Protein AF-U5CKT1-F1 (afdb_monomer)

Solvent-accessible surface area (backbone atoms only — not comparable to full-atom values): 8428 Å² total; per-residue (Å²): 130,68,81,67,58,72,73,38,87,64,38,63,58,52,51,51,55,51,60,72,75,38,92,85,74,74,79,82,51,71,65,45,54,75,36,63,52,42,52,51,54,52,50,52,53,51,52,53,49,60,62,54,55,75,46,28,89,80,71,39,40,74,48,75,48,84,74,91,66,87,50,29,69,60,48,39,54,50,53,50,54,52,38,61,74,68,34,64,91,28,50,52,33,39,36,27,40,74,50,71,24,45,46,52,19,44,53,53,47,41,71,77,35,78,83,45,45,72,45,65,33,65,69,56,52,51,50,54,54,50,53,57,53,43,66,38,65,73,47,38,55,54,64,75,74,108

Organism: Amborella trichopoda (NCBI:txid13333)

Sequence (146 aa):
IPFDAANSPYFPPMVSAIQRVGPGVKPPMTYELSGPILDEEVEEVKKWIEEYKQSWSRTGITLMSDGTKKDANFYVRLYDQIVEEVRDKHVVQFITDNARACVSAGTKLMDKRKHLVWIPCAAHNIDLMLEEIGEIKIMKETLQEA

Nearest PDB structures (foldseek):
  8rz3-assembly1_A  TM=5.750E-01  e=3.097E-01  Variovorax paradoxus
  8buv-assembly1_B  TM=5.503E-01  e=9.868E-01  Human immunodeficiency virus 1
  2x6n-assembly2_F  TM=6.073E-01  e=1.761E+00  Human spumaretrovirus
  6vka-assembly1_B  TM=5.163E-01  e=2.004E+00  Human immunodeficiency virus 1
  6vlh-assembly1_B  TM=3.787E-01  e=9.868E-01  Human immunodeficiency virus 1

Radius of gyration: 21.7 Å; Cα contacts (8 Å, |Δi|>4): 110; chains: 1; bounding box: 46×34×58 Å

Secondary structure (DSSP, 8-state):
--GGGGG-TTHHHHHHHHHHH-TTPPPPPHHHIIIIIHHHHHHHHHHHHHHHHTTHHHH-EEEEE---SS-HHHHHHHHHHHHHHH-GGGEEEEEE-SSHHHHHHHHHHHHH-TT-EEEE-HHHHHHHHHHHHHTSHHHHHHHHH-

InterPro domains:
  IPR007021 Domain of unknown function DUF659 [PF04937] (69-146)
  IPR012337 Ribonuclease H-like superfamily [SSF53098] (45-135)

Structure (mmCIF, N/CA/C/O backbone):
data_AF-U5CKT1-F1
#
_entry.id   AF-U5CKT1-F1
#
loop_
_atom_site.group_PDB
_atom_site.id
_atom_site.type_symbol
_atom_site.label_atom_id
_atom_site.label_alt_id
_atom_site.label_comp_id
_atom_site.label_asym_id
_atom_site.label_entity_id
_atom_site.label_seq_id
_atom_site.pdbx_PDB_ins_code
_atom_site.Cartn_x
_atom_site.Cartn_y
_atom_site.Cartn_z
_atom_site.occupancy
_atom_site.B_iso_or_equiv
_atom_site.auth_seq_id
_atom_site.auth_comp_id
_atom_site.auth_asym_id
_atom_site.auth_atom_id
_atom_site.pdbx_PDB_model_num
ATOM 1 N N . ILE A 1 1 ? 22.339 -4.447 -5.671 1.00 77.31 1 ILE A N 1
ATOM 2 C CA . ILE A 1 1 ? 21.230 -5.274 -6.195 1.00 77.31 1 ILE A CA 1
ATOM 3 C C . ILE A 1 1 ? 21.300 -6.600 -5.458 1.00 77.31 1 ILE A C 1
ATOM 5 O O . ILE A 1 1 ? 22.393 -7.160 -5.428 1.00 77.31 1 ILE A O 1
ATOM 9 N N . PRO A 1 2 ? 20.219 -7.034 -4.799 1.00 89.25 2 PRO A N 1
ATOM 10 C CA . PRO A 1 2 ? 20.155 -8.343 -4.152 1.00 89.25 2 PRO A CA 1
ATOM 11 C C . PRO A 1 2 ? 20.503 -9.481 -5.132 1.00 89.25 2 PRO A C 1
ATOM 13 O O . PRO A 1 2 ? 20.136 -9.412 -6.304 1.00 89.25 2 PRO A O 1
ATOM 16 N N . PHE A 1 3 ? 21.250 -10.500 -4.692 1.00 91.88 3 PHE A N 1
ATOM 17 C CA . PHE A 1 3 ? 21.692 -11.592 -5.581 1.00 91.88 3 PHE A CA 1
ATOM 18 C C . PHE A 1 3 ? 20.526 -12.432 -6.121 1.00 91.88 3 PHE A C 1
ATOM 20 O O . PHE A 1 3 ? 20.584 -12.944 -7.236 1.00 91.88 3 PHE A O 1
ATOM 27 N N . ASP A 1 4 ? 19.450 -12.533 -5.350 1.00 93.94 4 ASP A N 1
ATOM 28 C CA . ASP A 1 4 ? 18.203 -13.212 -5.697 1.00 93.94 4 ASP A CA 1
ATOM 29 C C . ASP A 1 4 ? 17.394 -12.502 -6.794 1.00 93.94 4 ASP A C 1
ATOM 31 O O . ASP A 1 4 ? 16.479 -13.106 -7.349 1.00 93.94 4 ASP A O 1
ATOM 35 N N . ALA A 1 5 ? 17.764 -11.281 -7.200 1.00 92.06 5 ALA A N 1
ATOM 36 C CA . ALA A 1 5 ? 17.145 -10.604 -8.341 1.00 92.06 5 ALA A CA 1
ATOM 37 C C . ALA A 1 5 ? 17.219 -11.435 -9.641 1.00 92.06 5 ALA A C 1
ATOM 39 O O . ALA A 1 5 ? 16.335 -11.327 -10.491 1.00 92.06 5 ALA A O 1
ATOM 40 N N . ALA A 1 6 ? 18.228 -12.306 -9.782 1.00 93.25 6 ALA A N 1
ATOM 41 C CA . ALA A 1 6 ? 18.352 -13.228 -10.913 1.00 93.25 6 ALA A CA 1
ATOM 42 C C . ALA A 1 6 ? 17.263 -14.322 -10.943 1.00 93.25 6 ALA A C 1
ATOM 44 O O . ALA A 1 6 ? 16.999 -14.886 -12.003 1.00 93.25 6 ALA A O 1
ATOM 45 N N . ASN A 1 7 ? 16.608 -14.600 -9.809 1.00 95.38 7 ASN A N 1
ATOM 46 C CA . ASN A 1 7 ? 15.516 -15.575 -9.702 1.00 95.38 7 ASN A CA 1
ATOM 47 C C . ASN A 1 7 ? 14.151 -14.982 -10.084 1.00 95.38 7 ASN A C 1
ATOM 49 O O . ASN A 1 7 ? 13.145 -15.691 -10.077 1.00 95.38 7 ASN A O 1
ATOM 53 N N . SER A 1 8 ? 14.091 -13.685 -10.396 1.00 95.62 8 SER A N 1
ATOM 54 C CA . SER A 1 8 ? 12.857 -13.025 -10.809 1.00 95.62 8 SER A CA 1
ATOM 55 C C . SER A 1 8 ? 12.283 -13.670 -12.081 1.00 95.62 8 SER A C 1
ATOM 57 O O . SER A 1 8 ? 13.028 -13.869 -13.046 1.00 95.62 8 SER A O 1
ATOM 59 N N . PRO A 1 9 ? 10.960 -13.916 -12.160 1.00 96.50 9 PRO A N 1
ATOM 60 C CA . PRO A 1 9 ? 10.325 -14.407 -13.387 1.00 96.50 9 PRO A CA 1
ATOM 61 C C . PRO A 1 9 ? 10.485 -13.432 -14.566 1.00 96.50 9 PRO A C 1
ATOM 63 O O . PRO A 1 9 ? 10.371 -13.836 -15.721 1.00 96.50 9 PRO A O 1
ATOM 66 N N . TYR A 1 10 ? 10.800 -12.162 -14.289 1.00 94.38 10 TYR A N 1
ATOM 67 C CA . TYR A 1 10 ? 11.043 -11.126 -15.293 1.00 94.38 10 TYR A CA 1
ATOM 68 C C . TYR A 1 10 ? 12.481 -11.129 -15.837 1.00 94.38 10 TYR A C 1
ATOM 70 O O . TYR A 1 10 ? 12.735 -10.567 -16.904 1.00 94.38 10 TYR A O 1
ATOM 78 N N . PHE A 1 11 ? 13.429 -11.785 -15.154 1.00 94.25 11 PHE A N 1
ATOM 79 C CA . PHE A 1 11 ? 14.839 -11.779 -15.550 1.00 94.25 11 PHE A CA 1
ATOM 80 C C . PHE A 1 11 ? 15.101 -12.539 -16.869 1.00 94.25 11 PHE A C 1
ATOM 82 O O . PHE A 1 11 ? 15.713 -11.952 -17.766 1.00 94.25 11 PHE A O 1
ATOM 89 N N . PRO A 1 12 ? 14.605 -13.779 -17.091 1.00 95.88 12 PRO A N 1
ATOM 90 C CA . PRO A 1 12 ? 14.800 -14.466 -18.373 1.00 95.88 12 PRO A CA 1
ATOM 91 C C . PRO A 1 12 ? 14.161 -13.757 -19.587 1.00 95.88 12 PRO A C 1
ATOM 93 O O . PRO A 1 12 ? 14.830 -13.664 -20.624 1.00 95.88 12 PRO A O 1
ATOM 96 N N . PRO A 1 13 ? 12.927 -13.206 -19.506 1.00 96.19 13 PRO A N 1
ATOM 97 C CA . PRO A 1 13 ? 12.366 -12.371 -20.571 1.00 96.19 13 PRO A CA 1
ATOM 98 C C . PRO A 1 13 ? 13.222 -11.141 -20.888 1.00 96.19 13 PRO A C 1
ATOM 100 O O . PRO A 1 13 ? 13.473 -10.863 -22.060 1.00 96.19 13 PRO A O 1
ATOM 103 N N . MET A 1 14 ? 13.729 -10.446 -19.864 1.00 94.50 14 MET A N 1
ATOM 104 C CA . MET A 1 14 ? 14.627 -9.302 -20.037 1.00 94.50 14 MET A CA 1
ATOM 105 C C . MET A 1 14 ? 15.914 -9.706 -20.774 1.00 94.50 14 MET A C 1
ATOM 107 O O . MET A 1 14 ? 16.292 -9.063 -21.753 1.00 94.50 14 MET A O 1
ATOM 111 N N . VAL A 1 15 ? 16.565 -10.801 -20.362 1.00 94.00 15 VAL A N 1
ATOM 112 C CA . VAL A 1 15 ? 17.773 -11.316 -21.036 1.00 94.00 15 VAL A CA 1
ATOM 113 C C . VAL A 1 15 ? 17.473 -11.694 -22.488 1.00 94.00 15 VAL A C 1
ATOM 115 O O . VAL A 1 15 ? 18.236 -11.330 -23.383 1.00 94.00 15 VAL A O 1
ATOM 118 N N . SER A 1 16 ? 16.342 -12.356 -22.743 1.00 94.62 16 SER A N 1
ATOM 119 C CA . SER A 1 16 ? 15.913 -12.730 -24.098 1.00 94.62 16 SER A CA 1
ATOM 120 C C . SER A 1 16 ? 15.678 -11.500 -24.981 1.00 94.62 16 SER A C 1
ATOM 122 O O . SER A 1 16 ? 16.054 -11.492 -26.154 1.00 94.62 16 SER A O 1
ATOM 124 N N . ALA A 1 17 ? 15.096 -10.434 -24.422 1.00 93.81 17 ALA A N 1
ATOM 125 C CA . ALA A 1 17 ? 14.900 -9.172 -25.125 1.00 93.81 17 ALA A CA 1
ATOM 126 C C . ALA A 1 17 ? 16.241 -8.518 -25.497 1.00 93.81 17 ALA A C 1
ATOM 128 O O . ALA A 1 17 ? 16.410 -8.109 -26.645 1.00 93.81 17 ALA A O 1
ATOM 129 N N . ILE A 1 18 ? 17.214 -8.495 -24.578 1.00 93.44 18 ILE A N 1
ATOM 130 C CA . ILE A 1 18 ? 18.569 -7.977 -24.835 1.00 93.44 18 ILE A CA 1
ATOM 131 C C . ILE A 1 18 ? 19.265 -8.801 -25.928 1.00 93.44 18 ILE A C 1
ATOM 133 O O . ILE A 1 18 ? 19.797 -8.238 -26.886 1.00 93.44 18 ILE A O 1
ATOM 137 N N . GLN A 1 19 ? 19.218 -10.135 -25.828 1.00 93.62 19 GLN A N 1
ATOM 138 C CA . GLN A 1 19 ? 19.816 -11.043 -26.813 1.00 93.62 19 GLN A CA 1
ATOM 139 C C . GLN A 1 19 ? 19.228 -10.852 -28.215 1.00 93.62 19 GLN A C 1
ATOM 141 O O . GLN A 1 19 ? 19.969 -10.891 -29.195 1.00 93.62 19 GLN A O 1
ATOM 146 N N . ARG A 1 20 ? 17.914 -10.614 -28.315 1.00 94.62 20 ARG A N 1
ATOM 147 C CA . ARG A 1 20 ? 17.223 -10.394 -29.593 1.00 94.62 20 ARG A CA 1
ATOM 148 C C . ARG A 1 20 ? 17.661 -9.109 -30.299 1.00 94.62 20 ARG A C 1
ATOM 150 O O . ARG A 1 20 ? 17.675 -9.086 -31.524 1.00 94.62 20 ARG A O 1
ATOM 157 N N . VAL A 1 21 ? 17.988 -8.051 -29.555 1.00 93.69 21 VAL A N 1
ATOM 158 C CA . VAL A 1 21 ? 18.470 -6.788 -30.145 1.00 93.69 21 VAL A CA 1
ATOM 159 C C . VAL A 1 21 ? 19.943 -6.897 -30.556 1.00 93.69 21 VAL A C 1
ATOM 161 O O . VAL A 1 21 ? 20.336 -6.337 -31.577 1.00 93.69 21 VAL A O 1
ATOM 164 N N . GLY A 1 22 ? 20.739 -7.674 -29.815 1.00 91.88 22 GLY A N 1
ATOM 165 C CA . GLY A 1 22 ? 22.115 -8.017 -30.174 1.00 91.88 22 GLY A CA 1
ATOM 166 C C . GLY A 1 22 ? 23.189 -7.117 -29.543 1.00 91.88 22 GLY A C 1
ATOM 167 O O . GLY A 1 22 ? 22.921 -6.366 -28.603 1.00 91.88 22 GLY A O 1
ATOM 168 N N . PRO A 1 23 ? 24.449 -7.215 -30.005 1.00 91.25 23 PRO A N 1
ATOM 169 C CA . PRO A 1 23 ? 25.564 -6.457 -29.441 1.00 91.25 23 PRO A CA 1
ATOM 170 C C . PRO A 1 23 ? 25.387 -4.940 -29.598 1.00 91.25 23 PRO A C 1
ATOM 172 O O . PRO A 1 23 ? 25.028 -4.458 -30.668 1.00 91.25 23 PRO A O 1
ATOM 175 N N . GLY A 1 24 ? 25.700 -4.179 -28.545 1.00 88.19 24 GLY A N 1
ATOM 176 C CA . GLY A 1 24 ? 25.642 -2.710 -28.561 1.00 88.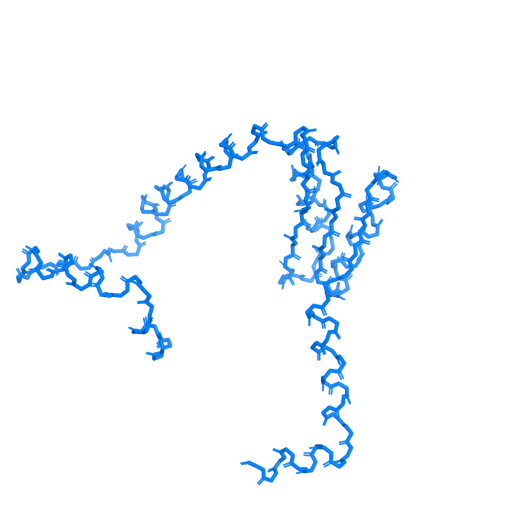19 24 GLY A CA 1
ATOM 177 C C . GLY A 1 24 ? 24.355 -2.096 -28.000 1.00 88.19 24 GLY A C 1
ATOM 178 O O . GLY A 1 24 ? 24.224 -0.871 -28.021 1.00 88.19 24 GLY A O 1
ATOM 179 N N . VAL A 1 25 ? 23.436 -2.909 -27.461 1.00 90.69 25 VAL A N 1
ATOM 180 C CA . VAL A 1 25 ? 22.299 -2.421 -26.660 1.00 90.69 25 VAL A CA 1
ATOM 181 C C . VAL A 1 25 ? 22.814 -1.544 -25.526 1.00 90.69 25 VAL A C 1
ATOM 183 O O . VAL A 1 25 ? 23.671 -1.957 -24.742 1.00 90.69 25 VAL A O 1
ATOM 186 N N . LYS A 1 26 ? 22.275 -0.330 -25.434 1.00 90.25 26 LYS A N 1
ATOM 187 C CA . LYS A 1 26 ? 22.539 0.573 -24.317 1.00 90.25 26 LYS A CA 1
ATOM 188 C C . LYS A 1 26 ? 21.466 0.361 -23.249 1.00 90.25 26 LYS A C 1
ATOM 190 O O . LYS A 1 26 ? 20.295 0.252 -23.610 1.00 90.25 26 LYS A O 1
ATOM 195 N N . PRO A 1 27 ? 21.835 0.288 -21.962 1.00 90.06 27 PRO A N 1
ATOM 196 C CA . PRO A 1 27 ? 20.843 0.280 -20.899 1.00 90.06 27 PRO A CA 1
ATOM 197 C C . PRO A 1 27 ? 20.083 1.618 -20.879 1.00 90.06 27 PRO A C 1
ATOM 199 O O . PRO A 1 27 ? 20.658 2.637 -21.281 1.00 90.06 27 PRO A O 1
ATOM 202 N N . PRO A 1 28 ? 18.836 1.634 -20.378 1.00 91.19 28 PRO A N 1
ATOM 203 C CA . PRO A 1 28 ? 18.108 2.873 -20.151 1.00 91.19 28 PRO A CA 1
ATOM 204 C C . PRO A 1 28 ? 18.873 3.808 -19.210 1.00 91.19 28 PRO A C 1
ATOM 206 O O . PRO A 1 28 ? 19.522 3.372 -18.254 1.00 91.19 28 PRO A O 1
ATOM 209 N N . MET A 1 29 ? 18.770 5.107 -19.458 1.00 95.25 29 MET A N 1
ATOM 210 C CA . MET A 1 29 ? 19.248 6.141 -18.550 1.00 95.25 29 MET A CA 1
ATOM 211 C C . MET A 1 29 ? 18.316 6.276 -17.344 1.00 95.25 29 MET A C 1
ATOM 213 O O . MET A 1 29 ? 17.124 5.985 -17.421 1.00 95.25 29 MET A O 1
ATOM 217 N N . THR A 1 30 ? 18.829 6.821 -16.237 1.00 93.50 30 THR A N 1
ATOM 218 C CA . THR A 1 30 ? 18.014 7.114 -15.045 1.00 93.50 30 THR A CA 1
ATOM 219 C C . THR A 1 30 ? 16.778 7.942 -15.391 1.00 93.50 30 THR A C 1
ATOM 221 O O . THR A 1 30 ? 15.697 7.629 -14.914 1.00 93.50 30 THR A O 1
ATOM 224 N N . TYR A 1 31 ? 16.927 8.955 -16.254 1.00 94.88 31 TYR A N 1
ATOM 225 C CA . TYR A 1 31 ? 15.809 9.779 -16.717 1.00 94.88 31 TYR A CA 1
ATOM 226 C C . TYR A 1 31 ? 14.724 8.953 -17.416 1.00 94.88 31 TYR A C 1
ATOM 228 O O . TYR A 1 31 ? 13.549 9.180 -17.164 1.00 94.88 31 TYR A O 1
ATOM 236 N N . GLU A 1 32 ? 15.112 7.990 -18.257 1.00 94.69 32 GLU A N 1
ATOM 237 C CA . GLU A 1 32 ? 14.166 7.133 -18.976 1.00 94.69 32 GLU A CA 1
ATOM 238 C C . GLU A 1 32 ? 13.404 6.231 -18.000 1.00 94.69 32 GLU A C 1
ATOM 240 O O . GLU A 1 32 ? 12.187 6.116 -18.100 1.00 94.69 32 GLU A O 1
ATOM 245 N N . LEU A 1 33 ? 14.103 5.669 -17.006 1.00 93.56 33 LEU A N 1
ATOM 246 C CA . LEU A 1 33 ? 13.496 4.831 -15.968 1.00 93.56 33 LEU A CA 1
ATOM 247 C C . LEU A 1 33 ? 12.544 5.610 -15.058 1.00 93.56 33 LEU A C 1
ATOM 249 O O . LEU A 1 33 ? 11.460 5.128 -14.762 1.00 93.56 33 LEU A O 1
ATOM 253 N N . SER A 1 34 ? 12.945 6.793 -14.585 1.00 93.00 34 SER A N 1
ATOM 254 C CA . SER A 1 34 ? 12.155 7.584 -13.631 1.00 93.00 34 SER A CA 1
ATOM 255 C C . SER A 1 34 ? 11.127 8.509 -14.285 1.00 93.00 34 SER A C 1
ATOM 257 O O . SER A 1 34 ? 10.411 9.202 -13.569 1.00 93.00 34 SER A O 1
ATOM 259 N N . GLY A 1 35 ? 11.137 8.606 -15.613 1.00 95.50 35 GLY A N 1
ATOM 260 C CA . GLY A 1 35 ? 10.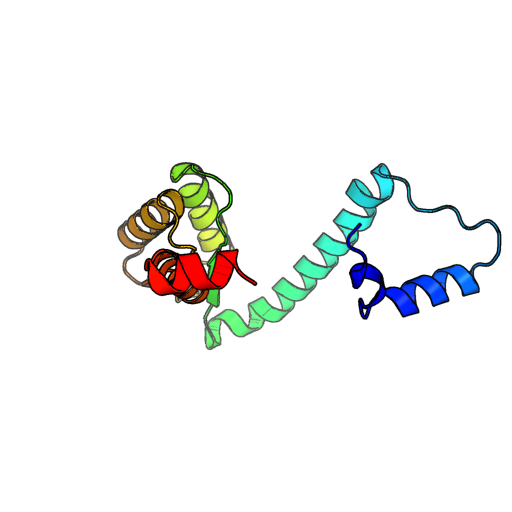233 9.440 -16.396 1.00 95.50 35 GLY A CA 1
ATOM 261 C C . GLY A 1 35 ? 9.347 8.565 -17.275 1.00 95.50 35 GLY A C 1
ATOM 262 O O . GLY A 1 35 ? 8.448 7.923 -16.743 1.00 95.50 35 GLY A O 1
ATOM 263 N N . PRO A 1 36 ? 9.616 8.480 -18.590 1.00 96.38 36 PRO A N 1
ATOM 264 C CA . PRO A 1 36 ? 8.707 7.852 -19.545 1.00 96.38 36 PRO A CA 1
ATOM 265 C C . PRO A 1 36 ? 8.361 6.396 -19.213 1.00 96.38 36 PRO A C 1
ATOM 267 O O . PRO A 1 36 ? 7.194 6.039 -19.286 1.00 96.38 36 PRO A O 1
ATOM 270 N N . ILE A 1 37 ? 9.327 5.570 -18.789 1.00 94.62 37 ILE A N 1
ATOM 271 C CA . ILE A 1 37 ? 9.045 4.162 -18.455 1.00 94.62 37 ILE A CA 1
ATOM 272 C C . ILE A 1 37 ? 8.139 4.075 -17.221 1.00 94.62 37 ILE A C 1
ATOM 274 O O . ILE A 1 37 ? 7.180 3.313 -17.211 1.00 94.62 37 ILE A O 1
ATOM 278 N N . LEU A 1 38 ? 8.404 4.873 -16.183 1.00 95.81 38 LEU A N 1
ATOM 279 C CA . LEU A 1 38 ? 7.540 4.907 -15.002 1.00 95.81 38 LEU A CA 1
ATOM 280 C C . LEU A 1 38 ? 6.138 5.433 -15.339 1.00 95.81 38 LEU A C 1
ATOM 282 O O . LEU A 1 38 ? 5.156 4.917 -14.811 1.00 95.81 38 LEU A O 1
ATOM 286 N N . ASP A 1 39 ? 6.039 6.440 -16.205 1.00 96.69 39 ASP A N 1
ATOM 287 C CA . ASP A 1 39 ? 4.759 6.994 -16.644 1.00 96.69 39 ASP A CA 1
ATOM 288 C C . ASP A 1 39 ? 3.925 5.948 -17.404 1.00 96.69 39 ASP A C 1
ATOM 290 O O . ASP A 1 39 ? 2.724 5.835 -17.148 1.00 96.69 39 ASP A O 1
ATOM 294 N N . GLU A 1 40 ? 4.558 5.143 -18.266 1.00 96.62 40 GLU A N 1
ATOM 295 C CA . GLU A 1 40 ? 3.922 4.019 -18.969 1.00 96.62 40 GLU A CA 1
ATOM 296 C C . GLU A 1 40 ? 3.384 2.965 -17.985 1.00 96.62 40 GLU A C 1
ATOM 298 O O . GLU A 1 40 ? 2.213 2.588 -18.063 1.00 96.62 40 GLU A O 1
ATOM 303 N N . GLU A 1 41 ? 4.186 2.550 -17.000 1.00 96.06 41 GLU A N 1
ATOM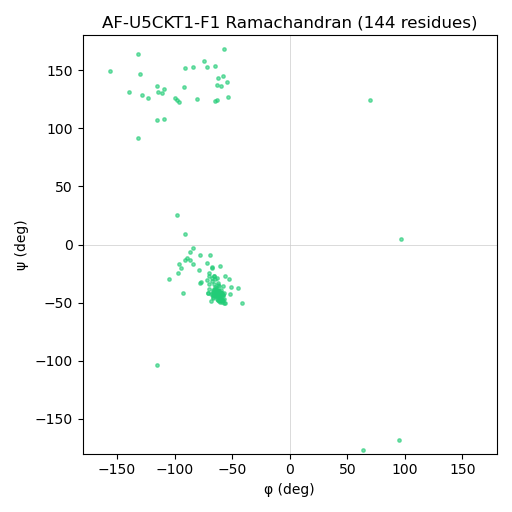 304 C CA . GLU A 1 41 ? 3.762 1.600 -15.958 1.00 96.06 41 GLU A CA 1
ATOM 305 C C . GLU A 1 41 ? 2.599 2.161 -15.117 1.00 96.06 41 GLU A C 1
ATOM 307 O O . GLU A 1 41 ? 1.640 1.458 -14.788 1.00 96.06 41 GLU A O 1
ATOM 312 N N . VAL A 1 42 ? 2.637 3.458 -14.788 1.00 95.94 42 VAL A N 1
ATOM 313 C CA . VAL A 1 42 ? 1.548 4.140 -14.071 1.00 95.94 42 VAL A CA 1
ATOM 314 C C . VAL A 1 42 ? 0.268 4.163 -14.908 1.00 95.94 42 VAL A C 1
ATOM 316 O O . VAL A 1 42 ? -0.825 3.999 -14.357 1.00 95.94 42 VAL A O 1
ATOM 319 N N . GLU A 1 43 ? 0.366 4.383 -16.218 1.00 96.75 43 GLU A N 1
ATOM 320 C CA . GLU A 1 43 ? -0.783 4.358 -17.123 1.00 96.75 43 GLU A CA 1
ATOM 321 C C . GLU A 1 43 ? -1.381 2.951 -17.247 1.00 96.75 43 GLU A C 1
ATOM 323 O O . GLU A 1 43 ? -2.606 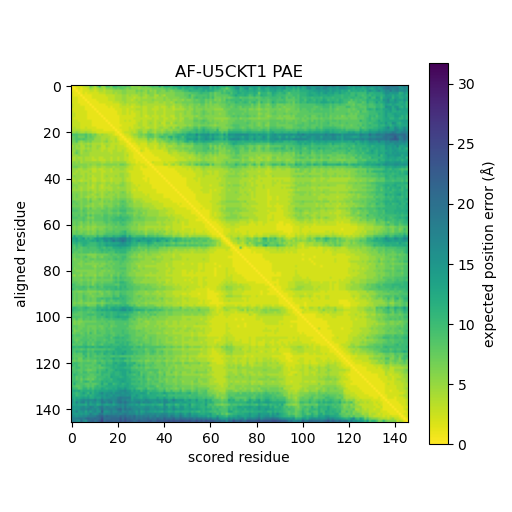2.798 -17.169 1.00 96.75 43 GLU A O 1
ATOM 328 N N . GLU A 1 44 ? -0.544 1.915 -17.334 1.00 96.38 44 GLU A N 1
ATOM 329 C CA . GLU A 1 44 ? -1.006 0.529 -17.334 1.00 96.38 44 GLU A CA 1
ATOM 330 C C . GLU A 1 44 ? -1.751 0.194 -16.035 1.00 96.38 44 GLU A C 1
ATOM 332 O O . GLU A 1 44 ? -2.895 -0.268 -16.076 1.00 96.38 44 GLU A O 1
ATOM 337 N N . VAL A 1 45 ? -1.175 0.507 -14.872 1.00 95.75 45 VAL A N 1
ATOM 338 C CA . VAL A 1 45 ? -1.827 0.258 -13.576 1.00 95.75 45 VAL A CA 1
ATOM 339 C C . VAL A 1 45 ? -3.154 1.013 -13.463 1.00 95.75 45 VAL A C 1
ATOM 341 O O . VAL A 1 45 ? -4.145 0.451 -12.989 1.00 95.75 45 VAL A O 1
ATOM 344 N N . LYS A 1 46 ? -3.227 2.264 -13.934 1.00 94.56 46 LYS A N 1
ATOM 345 C CA . LYS A 1 46 ? -4.489 3.025 -13.971 1.00 94.56 46 LYS A CA 1
ATOM 346 C C . LYS A 1 46 ? -5.547 2.320 -14.812 1.00 94.56 46 LYS A C 1
ATOM 348 O O . LYS A 1 46 ? -6.697 2.242 -14.384 1.00 94.56 46 LYS A O 1
ATOM 353 N N . LYS A 1 47 ? -5.173 1.775 -15.971 1.00 95.88 47 LYS A N 1
ATOM 354 C CA . LYS A 1 47 ? -6.095 1.012 -16.818 1.00 95.88 47 LYS A CA 1
ATOM 355 C C . LYS A 1 47 ? -6.633 -0.220 -16.088 1.00 95.88 47 LYS A C 1
ATOM 357 O O . LYS A 1 47 ? -7.844 -0.429 -16.072 1.00 95.88 47 LYS A O 1
ATOM 362 N N . TRP A 1 48 ? -5.762 -0.980 -15.427 1.00 94.75 48 TRP A N 1
ATOM 363 C CA . TRP A 1 48 ? -6.175 -2.122 -14.607 1.00 94.75 48 TRP A CA 1
ATOM 364 C C . TRP A 1 48 ? -7.152 -1.697 -13.501 1.00 94.75 48 TRP A C 1
ATOM 366 O O . TRP A 1 48 ? -8.181 -2.340 -13.300 1.00 94.75 48 TRP A O 1
ATOM 376 N N . ILE A 1 49 ? -6.890 -0.581 -12.812 1.00 91.94 49 ILE A N 1
ATOM 377 C CA . ILE A 1 49 ? -7.794 -0.041 -11.785 1.00 91.94 49 ILE A CA 1
ATOM 378 C C . ILE A 1 49 ? -9.187 0.261 -12.361 1.00 91.94 49 ILE A C 1
ATOM 380 O O . ILE A 1 49 ? -10.184 -0.079 -11.724 1.00 91.94 49 ILE A O 1
ATOM 384 N N . GLU A 1 50 ? -9.286 0.858 -13.553 1.00 93.06 50 GLU A N 1
ATOM 385 C CA . GLU A 1 50 ? -10.577 1.120 -14.213 1.00 93.06 50 GLU A CA 1
ATOM 386 C C . GLU A 1 50 ? -11.360 -0.161 -14.541 1.00 93.06 50 GLU A C 1
ATOM 388 O O . GLU A 1 50 ? -12.590 -0.183 -14.453 1.00 93.06 50 GLU A O 1
ATOM 393 N N . GLU A 1 51 ? -10.674 -1.256 -14.861 1.00 93.25 51 GLU A N 1
ATOM 394 C CA . GLU A 1 51 ? -11.319 -2.558 -15.053 1.00 93.25 51 GLU A CA 1
ATOM 395 C C . GLU A 1 51 ? -11.898 -3.089 -13.730 1.00 93.25 51 GLU A C 1
ATOM 397 O O . GLU A 1 51 ? -13.073 -3.465 -13.671 1.00 93.25 51 GLU A O 1
ATOM 402 N N . TYR A 1 52 ? -11.138 -3.018 -12.630 1.00 90.62 52 TYR A N 1
ATOM 403 C CA . TYR A 1 52 ? -11.619 -3.427 -11.302 1.00 90.62 52 TYR A CA 1
ATOM 404 C C . TYR A 1 52 ? -12.718 -2.520 -10.744 1.00 90.62 52 TYR A C 1
ATOM 406 O O . TYR A 1 52 ? -13.587 -2.997 -10.009 1.00 90.62 52 TYR A O 1
ATOM 414 N N . LYS A 1 53 ? -12.740 -1.234 -11.116 1.00 92.88 53 LYS A N 1
ATOM 415 C CA . LYS A 1 53 ? -13.783 -0.277 -10.705 1.00 92.88 53 LYS A CA 1
ATOM 416 C C . LYS A 1 53 ? -15.196 -0.766 -11.003 1.00 92.88 53 LYS A C 1
ATOM 418 O O . LYS A 1 53 ? -16.130 -0.459 -10.259 1.00 92.88 53 LYS A O 1
ATOM 423 N N . GLN A 1 54 ? -15.357 -1.579 -12.043 1.00 91.81 54 GLN A N 1
ATOM 424 C CA . GLN A 1 54 ? -16.644 -2.143 -12.441 1.00 91.81 54 GLN A CA 1
ATOM 425 C C . GLN A 1 54 ? -17.219 -3.114 -11.397 1.00 91.81 54 GLN A C 1
ATOM 427 O O . GLN A 1 54 ? -18.439 -3.250 -11.298 1.00 91.81 54 GLN A O 1
ATOM 432 N N . SER A 1 55 ? -16.378 -3.767 -10.585 1.00 93.56 55 SER A N 1
ATOM 433 C CA . SER A 1 55 ? -16.833 -4.726 -9.570 1.00 93.56 55 SER A CA 1
ATOM 434 C C . SER A 1 55 ? -17.101 -4.104 -8.200 1.00 93.56 55 SER A C 1
ATOM 436 O O . SER A 1 55 ? -17.728 -4.752 -7.359 1.00 93.56 55 SER A O 1
ATOM 438 N N . TRP A 1 56 ? -16.664 -2.864 -7.966 1.00 94.06 56 TRP A N 1
ATOM 439 C CA . TRP A 1 56 ? -16.664 -2.217 -6.649 1.00 94.06 56 TRP A CA 1
ATOM 440 C C . TRP A 1 56 ? -18.045 -2.131 -5.996 1.00 94.06 56 TRP A C 1
ATOM 442 O O . TRP A 1 56 ? -18.165 -2.300 -4.787 1.00 94.06 56 TRP A O 1
ATOM 452 N N . SER A 1 57 ? -19.102 -1.925 -6.785 1.00 92.12 57 SER A N 1
ATOM 453 C CA . SER A 1 57 ? -20.482 -1.875 -6.280 1.00 92.12 57 SER A CA 1
ATOM 454 C C . SER A 1 57 ? -20.969 -3.214 -5.720 1.00 92.12 57 SER A C 1
ATOM 456 O O . SER A 1 57 ? -21.837 -3.232 -4.851 1.00 92.12 57 SER A O 1
ATOM 458 N N . ARG A 1 58 ? -20.418 -4.328 -6.216 1.00 94.50 58 ARG A N 1
ATOM 459 C CA . ARG A 1 58 ? -20.783 -5.686 -5.809 1.00 94.50 58 ARG A CA 1
ATOM 460 C C . ARG A 1 58 ? -19.893 -6.206 -4.687 1.00 94.50 58 ARG A C 1
ATOM 462 O O . ARG A 1 58 ? -20.390 -6.887 -3.799 1.00 94.50 58 ARG A O 1
ATOM 469 N N . THR A 1 59 ? -18.588 -5.955 -4.766 1.00 93.94 59 THR A N 1
ATOM 470 C CA . THR A 1 59 ? -17.604 -6.562 -3.857 1.00 93.94 59 THR A CA 1
ATOM 471 C C . THR A 1 59 ? -17.232 -5.665 -2.686 1.00 93.94 59 THR A C 1
ATOM 473 O O . THR A 1 59 ? -16.777 -6.169 -1.665 1.00 93.94 59 THR A O 1
ATOM 476 N N . GLY A 1 60 ? -17.384 -4.347 -2.836 1.00 94.00 60 GLY A N 1
ATOM 477 C CA . GLY A 1 60 ? -16.683 -3.394 -1.986 1.00 94.00 60 GLY A CA 1
ATOM 478 C C . GLY A 1 60 ? -15.163 -3.476 -2.168 1.00 94.00 60 GLY A C 1
ATOM 479 O O . GLY A 1 60 ? -14.659 -4.208 -3.030 1.00 94.00 60 GLY A O 1
ATOM 480 N N . ILE A 1 61 ? -14.441 -2.678 -1.380 1.00 94.56 61 ILE A N 1
ATOM 481 C CA . ILE A 1 61 ? -12.982 -2.536 -1.435 1.00 94.56 61 ILE A CA 1
ATOM 482 C C . ILE A 1 61 ? -12.418 -2.459 -0.022 1.00 94.56 61 ILE A C 1
ATOM 484 O O . ILE A 1 61 ? -12.860 -1.648 0.800 1.00 94.56 61 ILE A O 1
ATOM 488 N N . THR A 1 62 ? -11.390 -3.262 0.222 1.00 94.75 62 THR A N 1
ATOM 489 C CA . THR A 1 62 ? -10.526 -3.131 1.392 1.00 94.75 62 THR A CA 1
ATOM 490 C C . THR A 1 62 ? -9.276 -2.368 0.988 1.00 94.75 62 THR A C 1
ATOM 492 O O . THR A 1 62 ? -8.578 -2.761 0.055 1.00 94.75 62 THR A O 1
ATOM 495 N N . LEU A 1 63 ? -8.991 -1.277 1.690 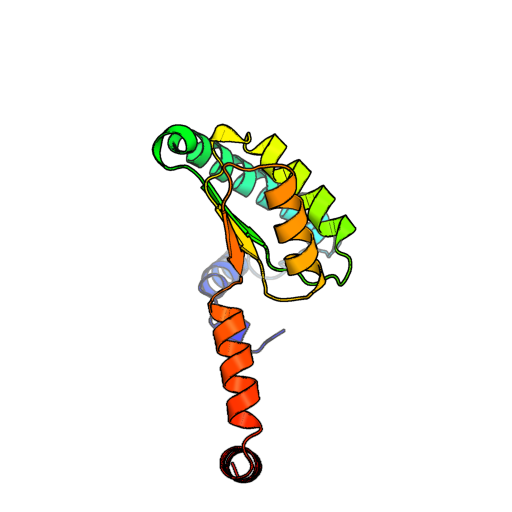1.00 94.19 63 LEU A N 1
ATOM 496 C CA . LEU A 1 63 ? -7.798 -0.471 1.471 1.00 94.19 63 LEU A CA 1
ATOM 497 C C . LEU A 1 63 ? -6.722 -0.899 2.463 1.00 94.19 63 LEU A C 1
ATOM 499 O O . LEU A 1 63 ? -6.944 -0.877 3.672 1.00 94.19 63 LEU A O 1
ATOM 503 N N . MET A 1 64 ? -5.564 -1.305 1.949 1.00 94.25 64 MET A N 1
ATOM 504 C CA . MET A 1 64 ? -4.409 -1.679 2.762 1.00 94.25 64 MET A CA 1
ATOM 505 C C . MET A 1 64 ? -3.311 -0.635 2.585 1.00 94.25 64 MET A C 1
ATOM 507 O O . MET A 1 64 ? -2.978 -0.288 1.454 1.00 94.25 64 MET A O 1
ATOM 511 N N . SER A 1 65 ? -2.755 -0.139 3.687 1.00 90.94 65 SER A N 1
ATOM 512 C CA . SER A 1 65 ? -1.656 0.826 3.663 1.00 90.94 65 SER A CA 1
ATOM 513 C C . SER A 1 65 ? -0.508 0.360 4.544 1.00 90.94 65 SER A 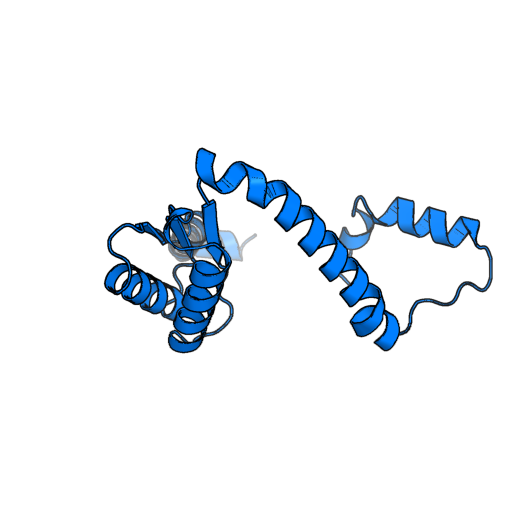C 1
ATOM 515 O O . SER A 1 65 ? -0.703 0.081 5.726 1.00 90.94 65 SER A O 1
ATOM 517 N N . ASP A 1 66 ? 0.689 0.354 3.968 1.00 87.19 66 ASP A N 1
ATOM 518 C CA . ASP A 1 66 ? 1.942 0.183 4.696 1.00 87.19 66 ASP A CA 1
ATOM 519 C C . ASP A 1 66 ? 2.595 1.553 4.925 1.00 87.19 66 ASP A C 1
ATOM 521 O O . ASP A 1 66 ? 2.735 2.370 4.007 1.00 87.19 66 ASP A O 1
ATOM 525 N N . GLY A 1 67 ? 2.909 1.852 6.176 1.00 84.38 67 GLY A N 1
ATOM 526 C CA . GLY A 1 67 ? 3.286 3.164 6.654 1.00 84.38 67 GLY A CA 1
ATOM 527 C C . GLY A 1 67 ? 4.759 3.252 7.025 1.00 84.38 67 GLY A C 1
ATOM 528 O O . GLY A 1 67 ? 5.206 2.815 8.079 1.00 84.38 67 GLY A O 1
ATOM 529 N N . THR A 1 68 ? 5.522 3.961 6.199 1.00 82.69 68 THR A N 1
ATOM 530 C CA . THR A 1 68 ? 6.965 4.180 6.404 1.00 82.69 68 THR A CA 1
ATOM 531 C C . THR A 1 68 ? 7.296 5.491 7.128 1.00 82.69 68 THR A C 1
ATOM 533 O O . THR A 1 68 ? 8.373 5.659 7.703 1.00 82.69 68 THR A O 1
ATOM 536 N N . LYS A 1 69 ? 6.371 6.455 7.121 1.00 86.69 69 LYS A N 1
ATOM 537 C CA . LYS A 1 69 ? 6.499 7.762 7.782 1.00 86.69 69 LYS A CA 1
ATOM 538 C C . LYS A 1 69 ? 5.961 7.737 9.209 1.00 86.69 69 LYS A C 1
ATOM 540 O O . LYS A 1 69 ? 5.004 7.039 9.523 1.00 86.69 69 LYS A O 1
ATOM 545 N N . LYS A 1 70 ? 6.513 8.606 10.058 1.00 89.00 70 LYS A N 1
ATOM 546 C CA . LYS A 1 70 ? 6.085 8.806 11.455 1.00 89.00 70 LYS A CA 1
ATOM 547 C C . LYS A 1 70 ? 5.139 10.008 11.637 1.00 89.00 70 LYS A C 1
ATOM 549 O O . LYS A 1 70 ? 5.090 10.581 12.719 1.00 89.00 70 LYS A O 1
ATOM 554 N N . ASP A 1 71 ? 4.403 10.404 10.594 1.00 92.75 71 ASP A N 1
ATOM 555 C CA . ASP A 1 71 ? 3.465 11.538 10.622 1.00 92.75 71 ASP A CA 1
ATOM 556 C C . ASP A 1 71 ? 2.018 11.064 10.419 1.00 92.75 71 ASP A C 1
ATOM 558 O O . ASP A 1 71 ? 1.609 10.721 9.312 1.00 92.75 71 ASP A O 1
ATOM 562 N N . ALA A 1 72 ? 1.223 11.087 11.491 1.00 92.25 72 ALA A N 1
ATOM 563 C CA . ALA A 1 72 ? -0.188 10.709 11.443 1.00 92.25 72 ALA A CA 1
ATOM 564 C C . ALA A 1 72 ? -1.018 11.625 10.527 1.00 92.25 72 ALA A C 1
ATOM 566 O O . ALA A 1 72 ? -1.945 11.165 9.867 1.00 92.25 72 ALA A O 1
ATOM 567 N N . ASN A 1 73 ? -0.703 12.922 10.461 1.00 93.75 73 ASN A N 1
ATOM 568 C CA . ASN A 1 73 ? -1.482 13.866 9.659 1.00 93.75 73 ASN A CA 1
ATOM 569 C C . ASN A 1 73 ? -1.248 13.657 8.160 1.00 93.75 73 ASN A C 1
ATOM 571 O O . ASN A 1 73 ? -2.160 13.893 7.369 1.00 93.75 73 ASN A O 1
ATOM 575 N N . PHE A 1 74 ? -0.054 13.202 7.768 1.00 94.56 74 PHE A N 1
ATOM 576 C CA . PHE A 1 74 ? 0.206 12.750 6.403 1.00 94.56 74 PHE A CA 1
ATOM 577 C C . PHE A 1 74 ? -0.753 11.622 6.005 1.00 94.56 74 PHE A C 1
ATOM 579 O O . PHE A 1 74 ? -1.430 11.748 4.986 1.00 94.56 74 PHE A O 1
ATOM 586 N N . TYR A 1 75 ? -0.880 10.582 6.835 1.00 95.00 75 TYR A N 1
ATOM 587 C CA . TYR A 1 75 ? -1.772 9.456 6.544 1.00 95.00 75 TYR A CA 1
ATOM 588 C C . TYR A 1 75 ? -3.244 9.835 6.563 1.00 95.00 75 TYR A C 1
ATOM 590 O O . TYR A 1 75 ? -3.977 9.390 5.694 1.00 95.00 75 TYR A O 1
ATOM 598 N N . VAL A 1 76 ? -3.688 10.692 7.488 1.00 94.31 76 VAL A N 1
ATOM 599 C CA . VAL A 1 76 ? -5.087 11.156 7.494 1.00 94.31 76 VAL A CA 1
ATOM 600 C C . VAL A 1 76 ? -5.448 11.811 6.161 1.00 94.31 76 VAL A C 1
ATOM 602 O O . VAL A 1 76 ? -6.473 11.471 5.578 1.00 94.31 76 VAL A O 1
ATOM 605 N N . ARG A 1 77 ? -4.592 12.709 5.651 1.00 95.81 77 ARG A N 1
ATOM 606 C CA . ARG A 1 77 ? -4.820 13.363 4.353 1.00 95.81 77 ARG A CA 1
ATOM 607 C C . ARG A 1 77 ? -4.797 12.362 3.201 1.00 95.81 77 ARG A C 1
ATOM 609 O O . ARG A 1 77 ? -5.657 12.431 2.332 1.00 95.81 77 ARG A O 1
ATOM 616 N N . LEU A 1 78 ? -3.840 11.436 3.213 1.00 94.62 78 LEU A N 1
ATOM 617 C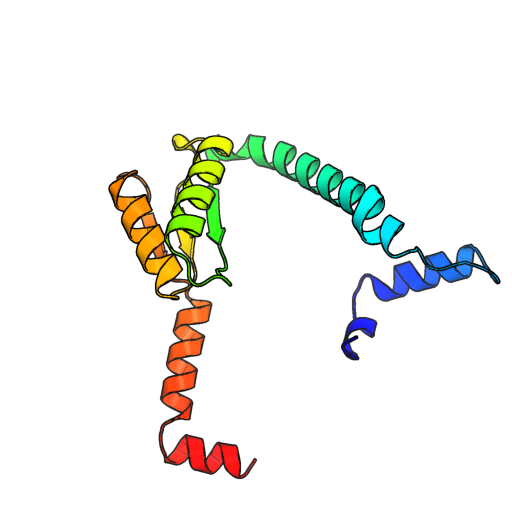 CA . LEU A 1 78 ? -3.723 10.398 2.192 1.00 94.62 78 LEU A CA 1
ATOM 618 C C . LEU A 1 78 ? -4.960 9.489 2.166 1.00 94.62 78 LEU A C 1
ATOM 620 O O . LEU A 1 78 ? -5.545 9.274 1.111 1.00 94.62 78 LEU A O 1
ATOM 624 N N . TYR A 1 79 ? -5.393 8.989 3.323 1.00 94.44 79 TYR A N 1
ATOM 625 C CA . TYR A 1 79 ? -6.565 8.122 3.430 1.00 94.44 79 TYR A CA 1
ATOM 626 C C . TYR A 1 79 ? -7.840 8.859 3.031 1.00 94.44 79 TYR A C 1
ATOM 628 O O . TYR A 1 79 ? -8.689 8.278 2.364 1.00 94.44 79 TYR A O 1
ATOM 636 N N . ASP A 1 80 ? -7.960 10.144 3.374 1.00 94.62 80 ASP A N 1
ATOM 637 C CA . ASP A 1 80 ? -9.068 10.977 2.914 1.00 94.62 80 ASP A CA 1
ATOM 638 C C . ASP A 1 80 ? -9.133 11.055 1.384 1.00 94.62 80 ASP A C 1
ATOM 640 O O . ASP A 1 80 ? -10.189 10.775 0.818 1.00 94.62 80 ASP A O 1
ATOM 644 N N . GLN A 1 81 ? -8.010 11.352 0.726 1.00 95.56 81 GLN A N 1
ATOM 645 C CA . GLN A 1 81 ? -7.935 11.436 -0.736 1.00 95.56 81 GLN A CA 1
ATOM 646 C C . GLN A 1 81 ? -8.289 10.106 -1.410 1.00 95.56 81 GLN A C 1
ATOM 648 O O . GLN A 1 81 ? -9.078 10.083 -2.353 1.00 95.56 81 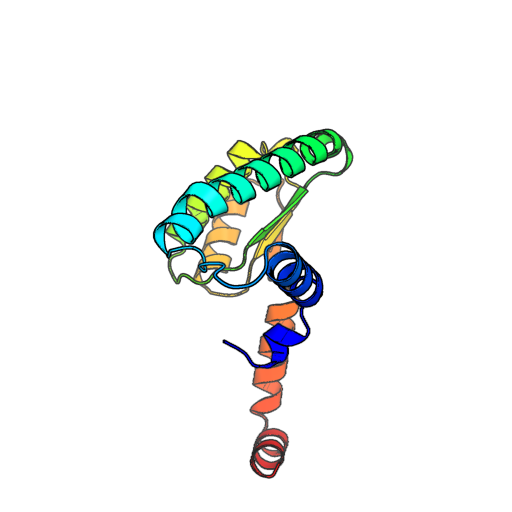GLN A O 1
ATOM 653 N N . ILE A 1 82 ? -7.763 8.988 -0.898 1.00 93.62 82 ILE A N 1
ATOM 654 C CA . ILE A 1 82 ? -8.040 7.657 -1.455 1.00 93.62 82 ILE A CA 1
ATOM 655 C C . ILE A 1 82 ? -9.526 7.307 -1.307 1.00 93.62 82 ILE A C 1
ATOM 657 O O . ILE A 1 82 ? -10.144 6.817 -2.251 1.00 93.62 82 ILE A O 1
ATOM 661 N N . VAL A 1 83 ? -10.134 7.570 -0.144 1.00 93.62 83 VAL A N 1
ATOM 662 C CA . VAL A 1 83 ? -11.565 7.289 0.065 1.00 93.62 83 VAL A CA 1
ATOM 663 C C . VAL A 1 83 ? -12.444 8.157 -0.833 1.00 93.62 83 VAL A C 1
ATOM 665 O O . VAL A 1 83 ? -13.469 7.685 -1.327 1.00 93.62 83 VAL A O 1
ATOM 668 N N . GLU A 1 84 ? -12.063 9.412 -1.065 1.00 93.44 84 GLU A N 1
ATOM 669 C CA . GLU A 1 84 ? -12.766 10.300 -1.994 1.00 93.44 84 GLU A CA 1
ATOM 670 C C . GLU A 1 84 ? -12.693 9.785 -3.438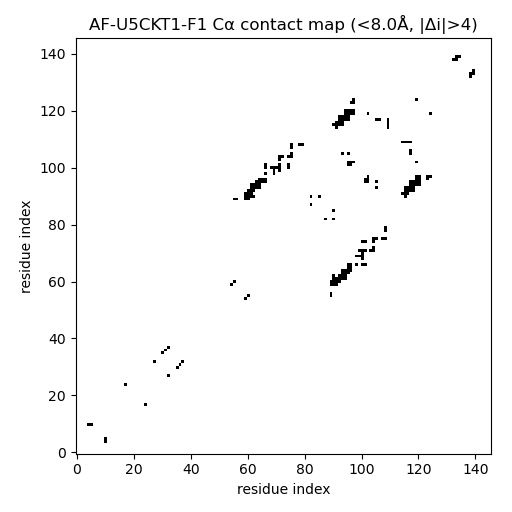 1.00 93.44 84 GLU A C 1
ATOM 672 O O . GLU A 1 84 ? -13.723 9.730 -4.114 1.00 93.44 84 GLU A O 1
ATOM 677 N N . GLU A 1 85 ? -11.521 9.328 -3.885 1.00 91.75 85 GLU A N 1
ATOM 678 C CA . GLU A 1 85 ? -11.328 8.751 -5.221 1.00 91.75 85 GLU A CA 1
ATOM 679 C C . GLU A 1 85 ? -12.146 7.466 -5.418 1.00 91.75 85 GLU A C 1
ATOM 681 O O . GLU A 1 85 ? -12.858 7.299 -6.414 1.00 91.75 85 GLU A O 1
ATOM 686 N N . VAL A 1 86 ? -12.091 6.570 -4.433 1.00 91.75 86 VAL A N 1
ATOM 687 C CA . VAL A 1 86 ? -12.810 5.292 -4.446 1.00 91.75 86 VAL A CA 1
ATOM 688 C C . VAL A 1 86 ? -14.327 5.476 -4.296 1.00 91.75 86 VAL A C 1
ATOM 690 O O . VAL A 1 86 ? -15.133 4.669 -4.780 1.00 91.75 86 VAL A O 1
ATOM 693 N N . ARG A 1 87 ? -14.716 6.602 -3.694 1.00 92.19 87 ARG A N 1
ATOM 694 C CA . ARG A 1 87 ? -16.035 6.924 -3.153 1.00 92.19 87 ARG A CA 1
ATOM 695 C C . ARG A 1 87 ? -16.350 6.098 -1.914 1.00 92.19 87 ARG A C 1
ATOM 697 O O . ARG A 1 87 ? -16.432 4.873 -1.941 1.00 92.19 87 ARG A O 1
ATOM 704 N N . ASP A 1 88 ? -16.664 6.826 -0.857 1.00 91.81 88 ASP A N 1
ATOM 705 C CA . ASP A 1 88 ? -16.935 6.354 0.500 1.00 91.81 88 ASP A CA 1
ATOM 706 C C . ASP A 1 88 ? -17.855 5.122 0.610 1.00 91.81 88 ASP A C 1
ATOM 708 O O . ASP A 1 88 ? -17.596 4.221 1.402 1.00 91.81 88 ASP A O 1
ATOM 712 N N . LYS A 1 89 ? -18.882 5.033 -0.246 1.00 91.94 89 LYS A N 1
ATOM 713 C CA . LYS A 1 89 ? -19.846 3.919 -0.277 1.00 91.94 89 LYS A CA 1
ATOM 714 C C . LYS A 1 89 ? -19.271 2.569 -0.726 1.00 91.94 89 LYS A C 1
ATOM 716 O O . LYS A 1 89 ? -19.926 1.552 -0.532 1.00 91.94 89 LYS A O 1
ATOM 721 N N . HIS A 1 90 ? -18.124 2.561 -1.406 1.00 94.50 90 HIS A N 1
ATOM 722 C CA . HIS A 1 90 ? -17.496 1.332 -1.900 1.00 94.50 90 HIS A CA 1
ATOM 723 C C . HIS A 1 90 ? -16.413 0.810 -0.957 1.00 94.50 90 HIS A C 1
ATOM 725 O O . HIS A 1 90 ? -16.012 -0.346 -1.073 1.00 94.50 90 HIS A O 1
ATOM 731 N N . VAL A 1 91 ? -15.926 1.641 -0.036 1.00 94.81 91 VAL A N 1
ATOM 732 C CA . VAL A 1 91 ? -14.913 1.227 0.931 1.00 94.81 91 VAL A CA 1
ATOM 733 C C . VAL A 1 91 ? -15.606 0.471 2.056 1.00 94.81 91 VAL A C 1
ATOM 735 O O . VAL A 1 91 ? -16.535 0.987 2.670 1.00 94.81 91 VAL A O 1
ATOM 738 N N . VAL A 1 92 ? -15.156 -0.752 2.325 1.00 93.81 92 VAL A N 1
ATOM 739 C CA . VAL A 1 92 ? -15.705 -1.588 3.406 1.00 93.81 92 VAL A CA 1
ATOM 740 C C . VAL A 1 92 ? -14.773 -1.649 4.610 1.00 93.81 92 VAL A C 1
ATOM 742 O O . VAL A 1 92 ? -15.230 -1.788 5.743 1.00 93.81 92 VAL A O 1
ATOM 745 N N . GLN A 1 93 ? -13.464 -1.530 4.382 1.00 95.00 93 GLN A N 1
ATOM 746 C CA . GLN A 1 93 ? -12.463 -1.738 5.420 1.00 95.00 93 GLN A CA 1
ATOM 747 C C . GLN A 1 93 ? -11.156 -1.006 5.113 1.00 95.00 93 GLN A C 1
ATOM 749 O O . GLN A 1 93 ? -10.760 -0.874 3.954 1.00 95.00 93 GLN A O 1
ATOM 754 N N . PHE A 1 94 ? -10.462 -0.603 6.175 1.00 94.69 94 PHE A N 1
ATOM 755 C CA . PHE A 1 94 ? -9.061 -0.201 6.152 1.00 94.69 94 PHE A CA 1
ATOM 756 C C . PHE A 1 94 ? -8.194 -1.155 6.968 1.00 94.69 94 PHE A C 1
ATOM 758 O O . PHE A 1 94 ? -8.537 -1.510 8.095 1.00 94.69 94 PHE A O 1
ATOM 765 N N . ILE A 1 95 ? -7.039 -1.511 6.419 1.00 94.88 95 ILE A N 1
ATOM 766 C CA . ILE A 1 95 ? -5.994 -2.269 7.102 1.00 94.88 95 ILE A CA 1
ATOM 767 C C . ILE A 1 95 ? -4.719 -1.438 7.053 1.00 94.88 95 ILE A C 1
ATOM 769 O O . ILE A 1 95 ? -4.295 -1.015 5.979 1.00 94.88 95 ILE A O 1
ATOM 773 N N . THR A 1 96 ? -4.101 -1.185 8.201 1.00 93.81 96 THR A N 1
ATOM 774 C CA . THR A 1 96 ? -2.818 -0.467 8.261 1.00 93.81 96 THR A CA 1
ATOM 775 C C . THR A 1 96 ? -1.831 -1.206 9.141 1.00 93.81 96 THR A C 1
ATOM 777 O O . THR A 1 96 ? -2.241 -2.028 9.955 1.00 93.81 96 THR A O 1
ATOM 780 N N . ASP A 1 97 ? -0.542 -0.892 9.053 1.00 90.38 97 ASP A N 1
ATOM 781 C CA . ASP A 1 97 ? 0.409 -1.313 10.087 1.00 90.38 97 ASP A CA 1
ATOM 782 C C . ASP A 1 97 ? 0.006 -0.812 11.497 1.00 90.38 97 ASP A C 1
ATOM 784 O O . ASP A 1 97 ? -0.894 0.025 11.666 1.00 90.38 97 ASP A O 1
ATOM 788 N N . ASN A 1 98 ? 0.679 -1.352 12.518 1.00 88.00 98 ASN A N 1
ATOM 789 C CA . ASN A 1 98 ? 0.466 -1.001 13.926 1.00 88.00 98 ASN A CA 1
ATOM 790 C C . ASN A 1 98 ? 1.381 0.146 14.400 1.00 88.00 98 ASN A C 1
ATOM 792 O O . ASN A 1 98 ? 1.452 0.443 15.596 1.00 88.00 98 ASN A O 1
ATOM 796 N N . ALA A 1 99 ? 2.101 0.816 13.496 1.00 88.88 99 ALA A N 1
ATOM 797 C CA . ALA A 1 99 ? 2.908 1.964 13.862 1.00 88.88 99 ALA A CA 1
ATOM 798 C C . ALA A 1 99 ? 2.004 3.075 14.408 1.00 88.88 99 ALA A C 1
ATOM 800 O O . ALA A 1 99 ? 0.906 3.342 13.916 1.00 88.88 99 ALA A O 1
ATOM 801 N N . ARG A 1 100 ? 2.498 3.794 15.423 1.00 89.69 100 ARG A N 1
ATOM 802 C CA . ARG A 1 100 ? 1.725 4.828 16.141 1.00 89.69 100 ARG A CA 1
ATOM 803 C C . ARG A 1 100 ? 1.051 5.851 15.219 1.00 89.69 100 ARG A C 1
ATOM 805 O O . ARG A 1 100 ? -0.055 6.304 15.509 1.00 89.69 100 ARG A O 1
ATOM 812 N N . ALA A 1 101 ? 1.714 6.224 14.124 1.00 92.00 101 ALA A N 1
ATOM 813 C CA . ALA A 1 101 ? 1.174 7.166 13.148 1.00 92.00 101 ALA A CA 1
ATOM 814 C C . ALA A 1 101 ? -0.047 6.597 12.404 1.00 92.00 101 ALA A C 1
ATOM 816 O O . ALA A 1 101 ? -1.050 7.299 12.265 1.00 92.00 101 ALA A O 1
ATOM 817 N N . CYS A 1 102 ? 0.013 5.331 11.990 1.00 91.00 102 CYS A N 1
ATOM 818 C CA . CYS A 1 102 ? -1.066 4.633 11.301 1.00 91.00 102 CYS A CA 1
ATOM 819 C C . CYS A 1 102 ? -2.237 4.340 12.232 1.00 91.00 102 CYS A C 1
ATOM 821 O O . CYS A 1 102 ? -3.371 4.618 11.858 1.00 91.00 102 CYS A O 1
ATOM 823 N N . VAL A 1 103 ? -1.969 3.924 13.474 1.00 92.06 103 VAL A N 1
ATOM 824 C CA . VAL A 1 103 ? -3.003 3.765 14.510 1.00 92.06 103 VAL A CA 1
ATOM 825 C C . VAL A 1 103 ? -3.744 5.082 14.744 1.00 92.06 103 VAL A C 1
ATOM 827 O O . VAL A 1 103 ? -4.970 5.128 14.714 1.00 92.06 103 VAL A O 1
ATOM 830 N N . SER A 1 104 ? -3.016 6.191 14.911 1.00 93.62 104 SER A N 1
ATOM 831 C CA . SER A 1 104 ? -3.638 7.508 15.091 1.00 93.62 104 SER A CA 1
ATOM 832 C C . SER A 1 104 ? -4.477 7.929 13.880 1.00 93.62 104 SER A C 1
ATOM 834 O O . SER A 1 104 ? -5.577 8.462 14.049 1.00 93.62 104 SER A O 1
ATOM 836 N N . ALA A 1 105 ? -3.982 7.690 12.663 1.00 94.06 105 ALA A N 1
ATOM 837 C CA . ALA A 1 105 ? -4.701 8.013 11.437 1.00 94.06 105 ALA A CA 1
ATOM 838 C C . ALA A 1 105 ? -5.942 7.131 11.233 1.00 94.06 105 ALA A C 1
ATOM 840 O O . ALA A 1 105 ? -6.999 7.657 10.892 1.00 94.06 105 ALA A O 1
ATOM 841 N N . GLY A 1 106 ? -5.838 5.826 11.498 1.00 92.94 106 GLY A N 1
ATOM 842 C CA . GLY A 1 106 ? -6.940 4.867 11.448 1.00 92.94 106 GLY A CA 1
ATOM 843 C C . GLY A 1 106 ? -8.057 5.237 12.418 1.00 92.94 106 GLY A C 1
ATOM 844 O O . GLY A 1 106 ? -9.210 5.343 12.009 1.00 92.94 106 GLY A O 1
ATOM 845 N N . THR A 1 107 ? -7.724 5.570 13.669 1.00 93.25 107 THR A N 1
ATOM 846 C CA . THR A 1 107 ? -8.711 6.045 14.654 1.00 93.25 107 THR A CA 1
ATOM 847 C C . THR A 1 107 ? -9.432 7.306 14.177 1.00 93.25 107 THR A C 1
ATOM 849 O O . THR A 1 107 ? -10.661 7.351 14.170 1.00 93.25 107 THR A O 1
ATOM 852 N N . LYS A 1 108 ? -8.692 8.314 13.691 1.00 94.75 108 LYS A N 1
ATOM 853 C CA . LYS A 1 108 ? -9.293 9.542 13.138 1.00 94.75 108 LYS A CA 1
ATOM 854 C C . LYS A 1 108 ? -10.183 9.259 11.924 1.00 94.75 108 LYS A C 1
ATOM 856 O O . LYS A 1 108 ? -11.204 9.920 11.739 1.00 94.75 108 LYS A O 1
ATOM 861 N N . LEU A 1 109 ? -9.807 8.283 11.098 1.00 92.69 109 LEU A N 1
ATOM 862 C CA . LEU A 1 109 ? -10.596 7.863 9.947 1.00 92.69 109 LEU A CA 1
ATOM 863 C C . LEU A 1 109 ? -11.943 7.270 10.385 1.00 92.69 109 LEU A C 1
ATOM 865 O O . LEU A 1 109 ? -12.969 7.642 9.818 1.00 92.69 109 LEU A O 1
ATOM 869 N N . MET A 1 110 ? -11.948 6.422 11.420 1.00 92.50 110 MET A N 1
ATOM 870 C CA . MET A 1 110 ? -13.174 5.852 11.997 1.00 92.50 110 MET A CA 1
ATOM 871 C C . MET A 1 110 ? -14.040 6.910 12.682 1.00 92.50 110 MET A C 1
ATOM 873 O O . MET A 1 110 ? -15.268 6.830 12.668 1.00 92.50 110 MET A O 1
ATOM 877 N N . ASP A 1 111 ? -13.423 7.946 13.252 1.00 93.94 111 ASP A N 1
ATOM 878 C CA . ASP A 1 111 ? -14.167 9.071 13.809 1.00 93.94 111 ASP A CA 1
ATOM 879 C C . ASP A 1 111 ? -14.918 9.868 12.749 1.00 93.94 111 ASP A C 1
ATOM 881 O O . ASP A 1 111 ? -16.068 10.252 12.970 1.00 93.94 111 ASP A O 1
ATOM 885 N N . LYS A 1 112 ? -14.297 10.059 11.585 1.00 93.50 112 LYS A N 1
ATOM 886 C CA . LYS A 1 112 ? -14.897 10.764 10.452 1.00 93.50 112 LYS A CA 1
ATOM 887 C C . LYS A 1 112 ? -15.920 9.908 9.696 1.00 93.50 112 LYS A C 1
ATOM 889 O O . LYS A 1 112 ? -16.879 10.456 9.162 1.00 93.50 112 LYS A O 1
ATOM 894 N N . ARG A 1 113 ? -15.723 8.586 9.634 1.00 92.12 113 ARG A N 1
ATOM 895 C CA . ARG A 1 113 ? -16.509 7.653 8.806 1.00 92.12 113 ARG A CA 1
ATOM 896 C C . ARG A 1 113 ? -16.959 6.444 9.617 1.00 92.12 113 ARG A C 1
ATOM 898 O O . ARG A 1 113 ? -16.255 5.445 9.717 1.00 92.12 113 ARG A O 1
ATOM 905 N N . LYS A 1 114 ? -18.156 6.550 10.194 1.00 90.62 114 LYS A N 1
ATOM 906 C CA . LYS A 1 114 ? -18.690 5.580 11.165 1.00 90.62 114 LYS A CA 1
ATOM 907 C C . LYS A 1 114 ? -19.104 4.232 10.566 1.00 90.62 114 LYS A C 1
ATOM 909 O O . LYS A 1 114 ? -19.296 3.287 11.320 1.00 90.62 114 LYS A O 1
ATOM 914 N N . HIS A 1 115 ? -19.269 4.139 9.247 1.00 89.44 115 HIS A N 1
ATOM 915 C CA . HIS A 1 115 ? -19.588 2.887 8.548 1.00 89.44 115 HIS A CA 1
ATOM 916 C C . HIS A 1 115 ? -18.348 2.067 8.180 1.00 89.44 115 HIS A C 1
ATOM 918 O O . HIS A 1 115 ? -18.494 0.906 7.809 1.00 89.44 115 HIS A O 1
ATOM 924 N N . LEU A 1 116 ? -17.150 2.655 8.257 1.00 92.06 116 LEU A N 1
ATOM 925 C CA . LEU A 1 116 ? -15.907 1.948 7.974 1.00 92.06 116 LEU A CA 1
ATOM 926 C C . LEU A 1 116 ? -15.423 1.184 9.203 1.00 92.06 116 LEU A C 1
ATOM 928 O O . LEU A 1 116 ? -15.661 1.581 10.343 1.00 92.06 116 LEU A O 1
ATOM 932 N N . VAL A 1 117 ? -14.690 0.103 8.947 1.00 92.81 117 VAL A N 1
ATOM 933 C CA . VAL A 1 117 ? -13.953 -0.647 9.966 1.00 92.81 117 VAL A CA 1
ATOM 934 C C . VAL A 1 117 ? -12.461 -0.521 9.685 1.00 92.81 117 VAL A C 1
ATOM 936 O O . VAL A 1 117 ? -12.014 -0.749 8.562 1.00 92.81 117 VAL A O 1
ATOM 939 N N . TRP A 1 118 ? -11.683 -0.183 10.708 1.00 94.62 118 TRP A N 1
ATOM 940 C CA . TRP A 1 118 ? -10.225 -0.179 10.666 1.00 94.62 118 TRP A CA 1
ATOM 941 C C . TRP A 1 118 ? -9.690 -1.326 11.514 1.00 94.62 118 TRP A C 1
ATOM 943 O O . TRP A 1 118 ? -10.143 -1.523 12.643 1.00 94.62 118 TRP A O 1
ATOM 953 N N . ILE A 1 119 ? -8.727 -2.071 10.972 1.00 93.44 119 ILE A N 1
ATOM 954 C CA . ILE A 1 119 ? -8.004 -3.112 11.701 1.00 93.44 119 ILE A CA 1
ATOM 955 C C . ILE A 1 119 ? -6.485 -2.953 11.527 1.00 93.44 119 ILE A C 1
ATOM 957 O O . ILE A 1 119 ? -6.025 -2.539 10.459 1.00 93.44 119 ILE A O 1
ATOM 961 N N . PRO A 1 120 ? -5.684 -3.303 12.547 1.00 91.50 120 PRO A N 1
ATOM 962 C CA . PRO A 1 120 ? -4.238 -3.386 12.400 1.00 91.50 120 PRO A CA 1
ATOM 963 C C . PRO A 1 120 ? -3.837 -4.612 11.562 1.00 91.50 120 PRO A C 1
ATOM 965 O O . PRO A 1 120 ? -4.530 -5.632 11.534 1.00 91.50 120 PRO A O 1
ATOM 968 N N . CYS A 1 121 ? -2.691 -4.523 10.896 1.00 91.81 121 CYS A N 1
ATOM 969 C CA . CYS A 1 121 ? -2.138 -5.567 10.045 1.00 91.81 121 CYS A CA 1
ATOM 970 C C . CYS A 1 121 ? -1.767 -6.807 10.868 1.00 91.81 121 CYS A C 1
ATOM 972 O O . CYS A 1 121 ? -0.944 -6.741 11.782 1.00 91.81 121 CYS A O 1
ATOM 974 N N . ALA A 1 122 ? -2.330 -7.959 10.497 1.00 91.12 122 ALA A N 1
ATOM 975 C CA . ALA A 1 122 ? -2.039 -9.226 11.160 1.00 91.12 122 ALA A CA 1
ATOM 976 C C . ALA A 1 122 ? -0.564 -9.634 11.020 1.00 91.12 122 ALA A C 1
ATOM 978 O O . ALA A 1 122 ? 0.024 -10.087 11.994 1.00 91.12 122 ALA A O 1
ATOM 979 N N . ALA A 1 123 ? 0.043 -9.431 9.844 1.00 89.12 123 ALA A N 1
ATOM 980 C CA . ALA A 1 123 ? 1.442 -9.788 9.612 1.00 89.12 123 ALA A CA 1
ATOM 981 C C . ALA A 1 123 ? 2.381 -9.018 10.549 1.00 89.12 123 ALA A C 1
ATOM 983 O O . ALA A 1 123 ? 3.242 -9.618 11.181 1.00 89.12 123 ALA A O 1
ATOM 984 N N . HIS A 1 124 ? 2.154 -7.714 10.710 1.00 85.19 124 HIS A N 1
ATOM 985 C CA . HIS A 1 124 ? 2.962 -6.902 11.614 1.00 85.19 124 HIS A CA 1
ATOM 986 C C . HIS A 1 124 ? 2.703 -7.234 13.092 1.00 85.19 124 HIS A C 1
ATOM 988 O O . HIS A 1 124 ? 3.625 -7.221 13.895 1.00 85.19 124 HIS A O 1
ATOM 994 N N . ASN A 1 125 ? 1.474 -7.600 13.469 1.00 87.75 125 ASN A N 1
ATOM 995 C CA . ASN A 1 125 ? 1.216 -8.091 14.826 1.00 87.75 125 ASN A CA 1
ATOM 996 C C . ASN A 1 125 ? 1.952 -9.409 15.113 1.00 87.75 125 ASN A C 1
ATOM 998 O O . ASN A 1 125 ? 2.462 -9.581 16.214 1.00 87.75 125 ASN A O 1
ATOM 1002 N N . ILE A 1 126 ? 2.013 -10.327 14.143 1.00 91.75 126 ILE A N 1
ATOM 1003 C CA . ILE A 1 126 ? 2.777 -11.575 14.276 1.00 91.75 126 ILE A CA 1
ATOM 1004 C C . ILE A 1 126 ? 4.270 -11.268 14.414 1.00 91.75 126 ILE A C 1
ATOM 1006 O O . ILE A 1 126 ? 4.916 -11.841 15.281 1.00 91.75 126 ILE A O 1
ATOM 1010 N N . ASP A 1 127 ? 4.796 -10.347 13.608 1.00 90.56 127 ASP A N 1
ATOM 1011 C CA . ASP A 1 127 ? 6.188 -9.892 13.679 1.00 90.56 127 ASP A CA 1
ATOM 1012 C C . ASP A 1 127 ? 6.540 -9.363 15.080 1.00 90.56 127 ASP A C 1
ATOM 1014 O O . ASP A 1 127 ? 7.453 -9.878 15.716 1.00 90.56 127 ASP A O 1
ATOM 1018 N N . LEU A 1 128 ? 5.720 -8.462 15.636 1.00 88.38 128 LEU A N 1
ATOM 1019 C CA . LEU A 1 128 ? 5.895 -7.951 17.004 1.00 88.38 128 LEU A CA 1
ATOM 1020 C C . LEU A 1 128 ? 5.840 -9.062 18.068 1.00 88.38 128 LEU A C 1
ATOM 1022 O O . LEU A 1 128 ? 6.640 -9.067 19.000 1.00 88.38 128 LEU A O 1
ATOM 1026 N N . MET A 1 129 ? 4.919 -10.025 17.936 1.00 93.75 129 MET A N 1
ATOM 1027 C CA . MET A 1 129 ? 4.868 -11.179 18.846 1.00 93.75 129 MET A CA 1
ATOM 1028 C C . MET A 1 129 ? 6.146 -12.023 18.758 1.00 93.75 129 MET A C 1
ATOM 1030 O O . MET A 1 129 ? 6.635 -12.510 19.777 1.00 93.75 129 MET A O 1
ATOM 1034 N N . LEU A 1 130 ? 6.685 -12.219 17.552 1.00 93.50 130 LEU A N 1
ATOM 1035 C CA . LEU A 1 130 ? 7.919 -12.973 17.341 1.00 93.50 130 LEU A CA 1
ATOM 1036 C C . LEU A 1 130 ? 9.144 -12.224 17.878 1.00 93.50 130 LEU A C 1
ATOM 1038 O O . LEU A 1 130 ? 10.006 -12.865 18.476 1.00 93.50 130 LEU A O 1
ATOM 1042 N N . GLU A 1 131 ? 9.203 -10.898 17.736 1.00 91.50 131 GLU A N 1
ATOM 1043 C CA . GLU A 1 131 ? 10.237 -10.059 18.355 1.00 91.50 131 GLU A CA 1
ATOM 1044 C C . GLU A 1 131 ? 10.231 -10.214 19.885 1.00 91.50 131 GLU A C 1
ATOM 1046 O O . GLU A 1 131 ? 11.274 -10.476 20.487 1.00 91.50 131 GLU A O 1
ATOM 1051 N N . GLU A 1 132 ? 9.056 -10.142 20.523 1.00 92.25 132 GLU A N 1
ATOM 1052 C CA . GLU A 1 132 ? 8.919 -10.334 21.974 1.00 92.25 132 GLU A CA 1
ATOM 1053 C C . GLU A 1 132 ? 9.339 -11.743 22.424 1.00 92.25 132 GLU A C 1
ATOM 1055 O O . GLU A 1 132 ? 10.012 -11.899 23.446 1.00 92.25 132 GLU A O 1
ATOM 1060 N N . ILE A 1 133 ? 8.987 -12.780 21.655 1.00 94.31 133 ILE A N 1
ATOM 1061 C CA . ILE A 1 133 ? 9.425 -14.160 21.918 1.00 94.31 133 ILE A CA 1
ATOM 1062 C C . ILE A 1 133 ? 10.948 -14.295 21.760 1.00 94.31 133 ILE A C 1
ATOM 1064 O O . ILE A 1 133 ? 11.585 -14.992 22.552 1.00 94.31 133 ILE A O 1
ATOM 1068 N N . GLY A 1 134 ? 11.543 -13.622 20.772 1.00 91.75 134 GLY A N 1
ATOM 1069 C CA . GLY A 1 134 ? 12.989 -13.605 20.546 1.00 91.75 134 GLY A CA 1
ATOM 1070 C C . GLY A 1 134 ? 13.777 -12.981 21.701 1.00 91.75 134 GLY A C 1
ATOM 1071 O O . GLY A 1 134 ? 14.904 -13.392 21.972 1.00 91.75 134 GLY A O 1
ATOM 1072 N N . GLU A 1 135 ? 13.172 -12.050 22.442 1.00 93.19 135 GLU A N 1
ATOM 1073 C CA . GLU A 1 135 ? 13.774 -11.425 23.625 1.00 93.19 135 GLU A CA 1
ATOM 1074 C C . GLU A 1 135 ? 13.727 -12.305 24.889 1.00 93.19 135 GLU A C 1
ATOM 1076 O O . GLU A 1 135 ? 14.382 -11.995 25.891 1.00 93.19 135 GLU A O 1
ATOM 1081 N N . ILE A 1 136 ? 13.011 -13.437 24.866 1.00 95.44 136 ILE A N 1
ATOM 1082 C CA . ILE A 1 136 ? 13.036 -14.404 25.969 1.00 95.44 136 ILE A CA 1
ATOM 1083 C C . ILE A 1 136 ? 14.460 -14.947 26.097 1.00 95.44 136 ILE A C 1
ATOM 1085 O O . ILE A 1 136 ? 14.991 -15.523 25.153 1.00 95.44 136 ILE A O 1
ATOM 1089 N N . LYS A 1 137 ? 15.053 -14.829 27.293 1.00 94.38 137 LYS A N 1
ATOM 1090 C CA . LYS A 1 137 ? 16.463 -15.164 27.569 1.00 94.38 137 LYS A CA 1
ATOM 1091 C C . LYS A 1 137 ? 16.944 -16.453 26.888 1.00 94.38 137 LYS A C 1
ATOM 1093 O O . LYS A 1 137 ? 17.954 -16.418 26.200 1.00 94.38 137 LYS A O 1
ATOM 1098 N N . ILE A 1 138 ? 16.200 -17.553 27.036 1.00 94.44 138 ILE A N 1
ATOM 1099 C CA . ILE A 1 138 ? 16.562 -18.845 26.433 1.00 94.44 138 ILE A CA 1
ATOM 1100 C C . ILE A 1 138 ? 16.595 -18.798 24.899 1.00 94.44 138 ILE A C 1
ATOM 1102 O O . ILE A 1 138 ? 17.500 -19.357 24.288 1.00 94.44 138 ILE A O 1
ATOM 1106 N N . MET A 1 139 ? 15.638 -18.114 24.270 1.00 90.81 139 MET A N 1
ATOM 1107 C CA . MET A 1 139 ? 15.593 -17.951 22.816 1.00 90.81 139 MET A CA 1
ATOM 1108 C C . MET A 1 139 ? 16.708 -17.022 22.350 1.00 90.81 139 MET A C 1
ATOM 1110 O O . MET A 1 139 ? 17.394 -17.333 21.385 1.00 90.81 139 MET A O 1
ATOM 1114 N N . LYS A 1 140 ? 16.943 -15.928 23.079 1.00 91.81 140 LYS A N 1
ATOM 1115 C CA . LYS A 1 140 ? 17.994 -14.955 22.781 1.00 91.81 140 LYS A CA 1
ATOM 1116 C C . LYS A 1 140 ? 19.392 -15.567 22.831 1.00 91.81 140 LYS A C 1
ATOM 1118 O O . LYS A 1 140 ? 20.187 -15.320 21.934 1.00 91.81 140 LYS A O 1
ATOM 1123 N N . GLU A 1 141 ? 19.677 -16.370 23.855 1.00 93.38 141 GLU A N 1
ATOM 1124 C CA . GLU A 1 141 ? 20.936 -17.118 23.982 1.00 93.38 141 GLU A CA 1
ATOM 1125 C C . GLU A 1 141 ? 21.084 -18.121 22.829 1.00 93.38 141 GLU A C 1
ATOM 1127 O O . GLU A 1 141 ? 22.091 -18.105 22.129 1.00 93.38 141 GLU A O 1
ATOM 1132 N N . THR A 1 142 ? 20.035 -18.900 22.542 1.00 91.94 142 THR A N 1
ATOM 1133 C CA . THR A 1 142 ? 20.037 -19.880 21.439 1.00 91.94 142 THR A CA 1
ATOM 1134 C C . THR A 1 142 ? 20.277 -19.224 20.072 1.00 91.94 142 THR A C 1
ATOM 1136 O O . THR A 1 142 ? 21.028 -19.750 19.257 1.00 91.94 142 THR A O 1
ATOM 1139 N N . LEU A 1 143 ? 19.657 -18.069 19.806 1.00 88.62 143 LEU A N 1
ATOM 1140 C CA . LEU A 1 143 ? 19.809 -17.329 18.547 1.00 88.62 143 LEU A CA 1
ATOM 1141 C C . LEU A 1 143 ? 21.197 -16.696 18.386 1.00 88.62 143 LEU A C 1
ATOM 1143 O O . LEU A 1 143 ? 21.622 -16.470 17.261 1.00 88.62 143 LEU A O 1
ATOM 1147 N N . GLN A 1 144 ? 21.889 -16.384 19.485 1.00 87.06 144 GLN A N 1
ATOM 1148 C CA . GLN A 1 144 ? 23.259 -15.856 19.450 1.00 87.06 144 GLN A CA 1
ATOM 1149 C C . GLN A 1 144 ? 24.310 -16.948 19.209 1.00 87.06 144 GLN A C 1
ATOM 1151 O O . GLN A 1 144 ? 25.422 -16.633 18.786 1.00 87.06 144 GLN A O 1
ATOM 1156 N N . GLU A 1 145 ? 23.974 -18.206 19.498 1.00 87.12 145 GLU A N 1
ATOM 1157 C CA . GLU A 1 145 ? 24.840 -19.375 19.302 1.00 87.12 145 GLU A CA 1
ATOM 1158 C C . GLU A 1 145 ? 24.701 -20.022 17.908 1.00 87.12 145 GLU A C 1
ATOM 1160 O O . GLU A 1 145 ? 25.525 -20.870 17.556 1.00 87.12 145 GLU A O 1
ATOM 1165 N N . ALA A 1 146 ? 23.680 -19.638 17.131 1.00 70.19 146 ALA A N 1
ATOM 1166 C CA . ALA A 1 146 ? 23.395 -20.126 15.776 1.00 70.19 146 ALA A CA 1
ATOM 1167 C C . ALA A 1 146 ? 24.123 -19.319 14.686 1.00 70.19 146 ALA A C 1
ATOM 1169 O O . ALA A 1 146 ? 24.564 -19.953 13.697 1.00 70.19 146 ALA A O 1
#

Foldseek 3Di:
DDPCVCVDPVNVVVVVVDVVVHPPDDDDDPCCVVPVVVVVVVVVVVVVVVVCLVCLVPPADEAEDEDPDLALVVLLVVVVVVCVVSPVVSHAEYEYAPRPSVVSSQVVVCVVRVNYYYDYDPVNVVVVVVVVVCPPPVNVVVVVVD

pLDDT: mean 92.55, std 3.41, range [70.19, 96.75]

Mean predicted aligned error: 6.38 Å